Protein AF-A0A0C9WTD1-F1 (afdb_monomer_lite)

Foldseek 3Di:
DPPPDDDPVDHDLDDDPDDPDQKDKDQAACVQAPVKDKDKPQADPPKDWDQDNVRSIIITHHPDPDSPDDGDMDIAIVVGDDDPDDPDDPCRVCVVVVVVVVVVVVVVVCVVPVD

InterPro domains:
  IPR041036 Glycoside hydrolase family 5, C-terminal domain [PF18564] (20-75)

Radius of gyration: 27.3 Å; chains: 1; bounding box: 61×46×72 Å

Secondary structure (DSSP, 8-state):
---PPPBTTB---SSSPPP---EEEEE--HHHHTTSEEEEESPPTT-EEEEETTTTEEEEE-S---TTPPP--EEEEESPPPPSS----HHHHHHHHHHHHHHHHHHHHHHHHH-

pLDDT: mean 88.54, std 10.88, range [42.62, 98.19]

Structure (mmCIF, N/CA/C/O backbone):
data_AF-A0A0C9WTD1-F1
#
_entry.id   AF-A0A0C9WTD1-F1
#
loop_
_atom_site.group_PDB
_atom_site.id
_atom_site.type_symbol
_atom_site.label_atom_id
_atom_site.label_alt_id
_atom_site.label_comp_id
_atom_site.label_asym_id
_atom_site.label_entity_id
_atom_site.label_seq_id
_atom_site.pdbx_PDB_ins_code
_atom_site.Cartn_x
_atom_site.Cartn_y
_atom_site.Cartn_z
_atom_site.occupancy
_atom_site.B_iso_or_equiv
_atom_site.auth_seq_id
_atom_site.auth_comp_id
_atom_site.auth_asym_id
_atom_site.auth_atom_id
_atom_site.pdbx_PDB_model_num
ATOM 1 N N . TYR A 1 1 ? -17.339 33.910 9.645 1.00 42.62 1 TYR A N 1
ATOM 2 C CA . TYR A 1 1 ? -17.144 32.646 8.906 1.00 42.62 1 TYR A CA 1
ATOM 3 C C . TYR A 1 1 ? -15.777 32.679 8.235 1.00 42.62 1 TYR A C 1
ATOM 5 O O . TYR A 1 1 ? -15.654 33.184 7.127 1.00 42.62 1 TYR A O 1
ATOM 13 N N . LEU A 1 2 ? -14.727 32.234 8.931 1.00 44.81 2 LEU A N 1
ATOM 14 C CA . LEU A 1 2 ? -13.391 32.141 8.337 1.00 44.81 2 LEU A CA 1
ATOM 15 C C . LEU A 1 2 ? -13.341 30.865 7.496 1.00 44.81 2 LEU A C 1
ATOM 17 O O . LEU A 1 2 ? -13.498 29.760 8.010 1.00 44.81 2 LEU A O 1
ATOM 21 N N . LYS A 1 3 ? -13.199 31.043 6.184 1.00 50.53 3 LYS A N 1
ATOM 22 C CA . LYS A 1 3 ? -13.075 29.981 5.188 1.00 50.53 3 LYS A CA 1
ATOM 23 C C . LYS A 1 3 ? -11.704 29.322 5.374 1.00 50.53 3 LYS A C 1
ATOM 25 O O . LYS A 1 3 ? -10.745 29.713 4.723 1.00 50.53 3 LYS A O 1
ATOM 30 N N . GLY A 1 4 ? -11.597 28.397 6.327 1.00 61.72 4 GLY A N 1
ATOM 31 C CA . GLY A 1 4 ? -10.378 27.617 6.537 1.00 61.72 4 GLY A CA 1
ATOM 32 C C . GLY A 1 4 ? -10.008 26.872 5.255 1.00 61.72 4 GLY A C 1
ATOM 33 O O . GLY A 1 4 ? -10.874 26.250 4.633 1.00 61.72 4 GLY A O 1
ATOM 34 N N . GLU A 1 5 ? -8.747 26.980 4.836 1.00 62.47 5 GLU A N 1
ATOM 35 C CA . GLU A 1 5 ? -8.219 26.274 3.669 1.00 62.47 5 GLU A CA 1
ATOM 36 C C . GLU A 1 5 ? -8.462 24.770 3.809 1.00 62.47 5 GLU A C 1
ATOM 38 O O . GLU A 1 5 ? -8.027 24.132 4.770 1.00 62.47 5 GLU A O 1
ATOM 43 N N . LYS A 1 6 ? -9.180 24.197 2.841 1.00 69.31 6 LYS A N 1
ATOM 44 C CA . LYS A 1 6 ? -9.386 22.753 2.765 1.00 69.31 6 LYS A CA 1
ATOM 45 C C . LYS A 1 6 ? -8.070 22.119 2.323 1.00 69.31 6 LYS A C 1
ATOM 47 O O . LYS A 1 6 ? -7.605 22.382 1.220 1.00 69.31 6 LYS A O 1
ATOM 52 N N . SER A 1 7 ? -7.490 21.284 3.176 1.00 79.75 7 SER A N 1
ATOM 53 C CA . SER A 1 7 ? -6.264 20.537 2.891 1.00 79.75 7 SER A CA 1
ATOM 54 C C . SER A 1 7 ? -6.480 19.066 3.214 1.00 79.75 7 SER A C 1
ATOM 56 O O . SER A 1 7 ? -7.217 18.742 4.144 1.00 79.75 7 SER A O 1
ATOM 58 N N . VAL A 1 8 ? -5.799 18.173 2.493 1.00 76.75 8 VAL A N 1
ATOM 59 C CA . VAL A 1 8 ? -5.789 16.731 2.799 1.00 76.75 8 VAL A CA 1
ATOM 60 C C . VAL A 1 8 ? -5.294 16.483 4.231 1.00 76.75 8 VAL A C 1
ATOM 62 O O . VAL A 1 8 ? -5.791 15.596 4.915 1.00 76.75 8 VAL A O 1
ATOM 65 N N . PHE A 1 9 ? -4.389 17.331 4.731 1.00 77.75 9 PHE A N 1
ATOM 66 C CA . PHE A 1 9 ? -3.860 17.251 6.097 1.00 77.75 9 PHE A CA 1
ATOM 67 C C . PHE A 1 9 ? -4.783 17.865 7.161 1.00 77.75 9 PHE A C 1
ATOM 69 O O . PHE A 1 9 ? -4.579 17.657 8.356 1.00 77.75 9 PHE A O 1
ATOM 76 N N . LYS A 1 10 ? -5.788 18.646 6.748 1.00 80.12 10 LYS A N 1
ATOM 77 C CA . LYS A 1 10 ? -6.772 19.291 7.629 1.00 80.12 10 LYS A CA 1
ATOM 78 C C . LYS A 1 10 ? -8.170 19.172 7.013 1.00 80.12 10 LYS A C 1
ATOM 80 O O . LYS A 1 10 ? -8.736 20.181 6.579 1.00 80.12 10 LYS A O 1
ATOM 85 N N . PRO A 1 11 ? -8.722 17.949 6.931 1.00 78.25 11 PRO A N 1
ATOM 86 C CA . PRO A 1 11 ? -10.062 17.764 6.407 1.00 78.25 11 PRO A CA 1
ATOM 87 C C . PRO A 1 11 ? -11.087 18.433 7.340 1.00 78.25 11 PRO A C 1
ATOM 89 O O . PRO A 1 11 ? -10.853 18.517 8.552 1.00 78.25 11 PRO A O 1
ATOM 92 N N . PRO A 1 12 ? -12.230 18.906 6.814 1.00 80.69 12 PRO A N 1
ATOM 93 C CA . PRO A 1 12 ? -13.329 19.381 7.646 1.00 80.69 12 PRO A CA 1
ATOM 94 C C . PRO A 1 12 ? -13.790 18.270 8.597 1.00 80.69 12 PRO A C 1
ATOM 96 O O . PRO A 1 12 ? -14.174 17.194 8.150 1.00 80.69 12 PRO A O 1
ATOM 99 N N . ARG A 1 13 ? -13.748 18.533 9.907 1.00 78.00 13 ARG A N 1
ATOM 100 C CA . ARG A 1 13 ? -14.166 17.586 10.960 1.00 78.00 13 ARG A CA 1
ATOM 101 C C . ARG A 1 13 ? -15.596 17.823 11.456 1.00 78.00 13 ARG A 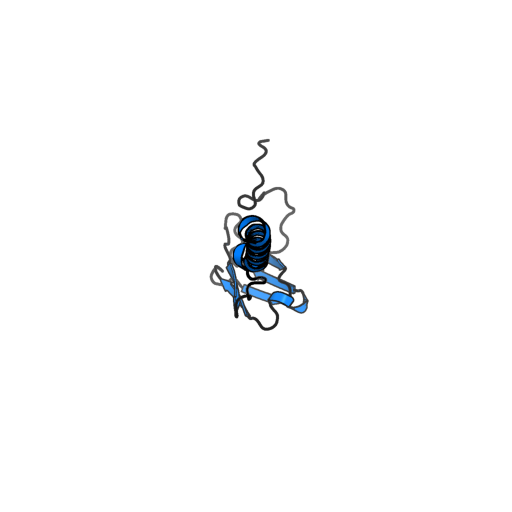C 1
ATOM 103 O O . ARG A 1 13 ? -16.026 17.212 12.421 1.00 78.00 13 ARG A O 1
ATOM 110 N N . THR A 1 14 ? -16.306 18.769 10.848 1.00 79.81 14 THR A N 1
ATOM 111 C CA . THR A 1 14 ? -17.652 19.188 11.250 1.00 79.81 14 THR A CA 1
ATOM 112 C C . THR A 1 14 ? -18.550 19.321 10.024 1.00 79.81 14 THR A C 1
ATOM 114 O O . THR A 1 14 ? -18.069 19.474 8.900 1.00 79.81 14 THR A O 1
ATOM 117 N N . GLY A 1 15 ? -19.867 19.258 10.234 1.00 80.44 15 GLY A N 1
ATOM 118 C CA . GLY A 1 15 ? -20.860 19.423 9.165 1.00 80.44 15 GLY A CA 1
ATOM 119 C C . GLY A 1 15 ? -21.145 18.165 8.339 1.00 80.44 15 GLY A C 1
ATOM 120 O O . GLY A 1 15 ? -21.851 18.256 7.339 1.00 80.44 15 GLY A O 1
ATOM 121 N N . HIS A 1 16 ? -20.628 17.003 8.745 1.00 79.19 16 HIS A N 1
ATOM 122 C CA . HIS A 1 16 ? -21.070 15.709 8.226 1.00 79.19 16 HIS A CA 1
ATOM 123 C C . HIS A 1 16 ? -22.271 15.181 9.038 1.00 79.19 16 HIS A C 1
ATOM 125 O O . HIS A 1 16 ? -22.441 15.571 10.198 1.00 79.19 16 HIS A O 1
ATOM 131 N N . PRO A 1 17 ? -23.105 14.291 8.468 1.00 84.62 17 PRO A N 1
ATOM 132 C CA . PRO A 1 17 ? -24.136 13.575 9.217 1.00 84.62 17 PRO A CA 1
ATOM 133 C C . PRO A 1 17 ? -23.561 12.832 10.430 1.00 84.62 17 PRO A C 1
ATOM 135 O O . PRO A 1 17 ? -22.362 12.536 10.480 1.00 84.62 17 PRO A O 1
ATOM 138 N N . ALA A 1 18 ? -24.419 12.514 11.402 1.00 83.25 18 ALA A N 1
ATOM 139 C CA . ALA A 1 18 ? -24.024 11.686 12.536 1.00 83.25 18 ALA A CA 1
ATOM 140 C C . ALA A 1 18 ? -23.449 10.350 12.038 1.00 83.25 18 ALA A C 1
ATOM 142 O O . ALA A 1 18 ? -24.033 9.699 11.169 1.00 83.25 18 ALA A O 1
ATOM 143 N N . LEU A 1 19 ? -22.289 9.962 12.572 1.00 79.50 19 LEU A N 1
ATOM 144 C CA . LEU A 1 19 ? -21.666 8.687 12.241 1.00 79.50 19 LEU A CA 1
ATOM 145 C C . LEU A 1 19 ? -22.496 7.562 12.865 1.00 79.50 19 LEU A C 1
ATOM 147 O O . LEU A 1 19 ? -22.626 7.482 14.083 1.00 79.50 19 LEU A O 1
ATOM 151 N N . MET A 1 20 ? -23.066 6.712 12.013 1.00 86.38 20 MET A N 1
ATOM 152 C CA . MET A 1 20 ? -23.896 5.569 12.421 1.00 86.38 20 MET A CA 1
ATOM 153 C C . MET A 1 20 ? -23.109 4.251 12.468 1.00 86.38 20 MET A C 1
ATOM 155 O O . MET A 1 20 ? -23.657 3.222 12.850 1.00 86.38 20 MET A O 1
ATOM 159 N N . SER A 1 21 ? -21.837 4.274 12.061 1.00 86.19 21 SER A N 1
ATOM 160 C CA . SER A 1 21 ? -20.940 3.120 12.030 1.00 86.19 21 SER A CA 1
ATOM 161 C C . SER A 1 21 ? -19.628 3.461 12.729 1.00 86.19 21 SER A C 1
ATOM 163 O O . SER A 1 21 ? -19.127 4.579 12.607 1.00 86.19 21 SER A O 1
ATOM 165 N N . LEU A 1 22 ? -19.081 2.478 13.445 1.00 87.81 22 LEU A N 1
ATOM 166 C CA . LEU A 1 22 ? -17.737 2.516 14.029 1.00 87.81 22 LEU A CA 1
ATOM 167 C C . LEU A 1 22 ? -16.678 1.965 13.056 1.00 87.81 22 LEU A C 1
ATOM 169 O O . LEU A 1 22 ? -15.477 2.105 13.281 1.00 87.81 22 LEU A O 1
ATOM 173 N N . GLU A 1 23 ? -17.118 1.305 11.987 1.00 92.12 23 GLU A N 1
ATOM 174 C CA . GLU A 1 23 ? -16.244 0.638 11.034 1.00 92.12 23 GLU A CA 1
ATOM 175 C C . GLU A 1 23 ? -15.735 1.629 9.986 1.00 92.12 23 GLU A C 1
ATOM 177 O O . GLU A 1 23 ? -16.504 2.335 9.332 1.00 92.12 23 GLU A O 1
ATOM 182 N N . THR A 1 24 ? -14.415 1.678 9.834 1.00 92.44 24 THR A N 1
ATOM 183 C CA . THR A 1 24 ? -13.754 2.377 8.736 1.00 92.44 24 THR A CA 1
ATOM 184 C C . THR A 1 24 ? -13.650 1.438 7.548 1.00 92.44 24 THR A C 1
ATOM 186 O O . THR A 1 24 ? -13.070 0.356 7.655 1.00 92.44 24 THR A O 1
ATOM 189 N N . GLU A 1 25 ? -14.173 1.883 6.411 1.00 95.56 25 GLU A N 1
ATOM 190 C CA . GLU A 1 25 ? -14.111 1.160 5.147 1.00 95.56 25 GLU A CA 1
ATOM 191 C C . GLU A 1 25 ? -13.098 1.830 4.220 1.00 95.56 25 GLU A C 1
ATOM 193 O O . GLU A 1 25 ? -13.213 3.011 3.886 1.00 95.56 25 GLU A O 1
ATOM 198 N N . ILE A 1 26 ? -12.091 1.069 3.800 1.00 95.25 26 ILE A N 1
ATOM 199 C CA . ILE A 1 26 ? -11.088 1.510 2.834 1.00 95.25 26 ILE A CA 1
ATOM 200 C C . ILE A 1 26 ? -11.223 0.632 1.601 1.00 95.25 26 ILE A C 1
ATOM 202 O O . ILE A 1 26 ? -11.030 -0.582 1.671 1.00 95.25 26 ILE A O 1
ATOM 206 N N . PHE A 1 27 ? -11.523 1.241 0.458 1.00 97.12 27 PHE A N 1
ATOM 207 C CA . PHE A 1 27 ? -11.497 0.528 -0.811 1.00 97.12 27 PHE A CA 1
ATOM 208 C C . PHE A 1 27 ? -10.068 0.047 -1.108 1.00 97.12 27 PHE A C 1
ATOM 210 O O . PHE A 1 27 ? -9.142 0.852 -1.212 1.00 97.12 27 PHE A O 1
ATOM 217 N N . LEU A 1 28 ? -9.896 -1.269 -1.231 1.00 96.50 28 LEU A N 1
ATOM 218 C CA . LEU A 1 28 ? -8.630 -1.927 -1.542 1.00 96.50 28 LEU A CA 1
ATOM 219 C C . LEU A 1 28 ? -8.879 -2.969 -2.646 1.00 96.50 28 LEU A C 1
ATOM 221 O O . LEU A 1 28 ? -9.395 -4.057 -2.361 1.00 96.50 28 LEU A O 1
ATOM 225 N N . PRO A 1 29 ? -8.529 -2.657 -3.906 1.00 96.38 29 PRO A N 1
ATOM 226 C CA . PRO A 1 29 ? -8.871 -3.505 -5.037 1.00 96.38 29 PRO A CA 1
ATOM 227 C C . PRO A 1 29 ? -8.193 -4.871 -4.953 1.00 96.38 29 PRO A C 1
ATOM 229 O O . PRO A 1 29 ? -7.013 -4.981 -4.599 1.00 96.38 29 PRO A O 1
ATOM 232 N N . SER A 1 30 ? -8.928 -5.913 -5.350 1.00 95.19 30 SER A N 1
ATOM 233 C CA . SER A 1 30 ? -8.421 -7.291 -5.351 1.00 95.19 30 SER A CA 1
ATOM 234 C C . SER A 1 30 ? -7.201 -7.442 -6.253 1.00 95.19 30 SER A C 1
ATOM 236 O O . SER A 1 30 ? -6.289 -8.176 -5.916 1.00 95.19 30 SER A O 1
ATOM 238 N N . GLN A 1 31 ? -7.084 -6.666 -7.334 1.00 93.25 31 GLN A N 1
ATOM 239 C CA . GLN A 1 31 ? -5.884 -6.660 -8.182 1.00 93.25 31 GLN A CA 1
ATOM 240 C C . GLN A 1 31 ? -4.587 -6.364 -7.408 1.00 93.25 31 GLN A C 1
ATOM 242 O O . GLN A 1 31 ? -3.526 -6.875 -7.768 1.00 93.25 31 GLN A O 1
ATOM 247 N N . LEU A 1 32 ? -4.660 -5.552 -6.347 1.00 92.94 32 LEU A N 1
ATOM 248 C CA . LEU A 1 32 ? -3.509 -5.263 -5.495 1.00 92.94 32 LEU A CA 1
ATOM 249 C C . LEU A 1 32 ? -3.341 -6.331 -4.413 1.00 92.94 32 LEU A C 1
ATOM 251 O O . LEU A 1 32 ? -2.221 -6.765 -4.170 1.00 92.94 32 LEU A O 1
ATOM 255 N N . ALA A 1 33 ? -4.429 -6.770 -3.780 1.00 95.06 33 ALA A N 1
ATOM 256 C CA . ALA A 1 33 ? -4.377 -7.661 -2.621 1.00 95.06 33 ALA A CA 1
ATOM 257 C C . ALA A 1 33 ? -4.317 -9.163 -2.960 1.00 95.06 33 ALA A C 1
ATOM 259 O O . ALA A 1 33 ? -3.877 -9.951 -2.129 1.00 95.06 33 ALA A O 1
ATOM 260 N N . HIS A 1 34 ? -4.731 -9.578 -4.158 1.00 93.69 34 HIS A N 1
ATOM 261 C CA . HIS A 1 34 ? -4.817 -10.985 -4.541 1.00 93.69 34 HIS A CA 1
ATOM 262 C C . HIS A 1 34 ? -3.444 -11.660 -4.473 1.00 93.69 34 HIS A C 1
ATOM 264 O O . HIS A 1 34 ? -2.457 -11.150 -5.013 1.00 93.69 34 HIS A O 1
ATOM 270 N N . GLY A 1 35 ? -3.384 -12.804 -3.785 1.00 92.38 35 GLY A N 1
ATOM 271 C CA . GLY A 1 35 ? -2.137 -13.528 -3.528 1.00 92.38 35 GLY A CA 1
ATOM 272 C C . GLY A 1 35 ? -1.170 -12.819 -2.569 1.00 92.38 35 GLY A C 1
ATOM 273 O O . GLY A 1 35 ? -0.014 -13.226 -2.480 1.00 92.38 35 GLY A O 1
ATOM 274 N N . ARG A 1 36 ? -1.612 -11.765 -1.867 1.00 94.81 36 ARG A N 1
ATOM 275 C CA . ARG A 1 36 ? -0.820 -11.002 -0.893 1.00 94.81 36 ARG A CA 1
ATOM 276 C C . ARG A 1 36 ? -1.533 -10.924 0.451 1.00 94.81 36 ARG A C 1
ATOM 278 O O . ARG A 1 36 ? -2.755 -10.979 0.545 1.00 94.81 36 ARG A O 1
ATOM 285 N N . THR A 1 37 ? -0.752 -10.732 1.503 1.00 95.56 37 THR A N 1
ATOM 286 C CA . THR A 1 37 ? -1.263 -10.463 2.844 1.00 95.56 37 THR A CA 1
ATOM 287 C C . THR A 1 37 ? -1.416 -8.959 3.037 1.00 95.56 37 THR A C 1
ATOM 289 O O . THR A 1 37 ? -0.468 -8.200 2.833 1.00 95.56 37 THR A O 1
ATOM 292 N N . VAL A 1 38 ? -2.605 -8.516 3.452 1.00 96.75 38 VAL A N 1
ATOM 293 C CA . VAL A 1 38 ? -2.846 -7.125 3.858 1.00 96.75 38 VAL A CA 1
ATOM 294 C C . VAL A 1 38 ? -2.375 -6.947 5.298 1.00 96.75 38 VAL A C 1
ATOM 296 O O . VAL A 1 38 ? -2.905 -7.574 6.211 1.00 96.75 38 VAL A O 1
ATOM 299 N N . ILE A 1 39 ? -1.383 -6.087 5.502 1.00 96.25 39 ILE A N 1
ATOM 300 C CA . ILE A 1 39 ? -0.810 -5.775 6.810 1.00 96.25 39 ILE A CA 1
ATOM 301 C C . ILE A 1 39 ? -1.301 -4.394 7.238 1.00 96.25 39 ILE A C 1
ATOM 303 O O . ILE A 1 39 ? -1.117 -3.413 6.518 1.00 96.25 39 ILE A O 1
ATOM 307 N N . VAL A 1 40 ? -1.870 -4.308 8.440 1.00 95.94 40 VAL A N 1
ATOM 308 C CA . VAL A 1 40 ? -2.301 -3.044 9.049 1.00 95.94 40 VAL A CA 1
ATOM 309 C C . VAL A 1 40 ? -1.488 -2.790 10.316 1.00 95.94 40 VAL A C 1
ATOM 311 O O . VAL A 1 40 ? -1.479 -3.605 11.237 1.00 95.94 40 VAL A O 1
ATOM 314 N N . LYS A 1 41 ? -0.791 -1.653 10.365 1.00 95.25 41 LYS A N 1
ATOM 315 C CA . LYS A 1 41 ? 0.015 -1.193 11.507 1.00 95.25 41 LYS A CA 1
ATOM 316 C C . LYS A 1 41 ? -0.571 0.085 12.104 1.00 95.25 41 LYS A C 1
ATOM 318 O O . LYS A 1 41 ? -1.309 0.799 11.432 1.00 95.25 41 LYS A O 1
ATOM 323 N N . GLY A 1 42 ? -0.196 0.385 13.349 1.00 92.31 42 GLY A N 1
ATOM 324 C CA . GLY A 1 42 ? -0.656 1.583 14.069 1.00 92.31 42 GLY A CA 1
ATOM 325 C C . GLY A 1 42 ? -2.030 1.434 14.728 1.00 92.31 42 GLY A C 1
ATOM 326 O O . GLY A 1 42 ? -2.597 2.416 15.188 1.00 92.31 42 GLY A O 1
ATOM 327 N N . LEU A 1 43 ? -2.564 0.212 14.780 1.00 91.50 43 LEU A N 1
ATOM 328 C CA . LEU A 1 43 ? -3.798 -0.091 15.496 1.00 91.50 43 LEU A CA 1
ATOM 329 C C . LEU A 1 43 ? -3.552 -0.125 17.010 1.00 91.50 43 LEU A C 1
ATOM 331 O O . LEU A 1 43 ? -2.600 -0.761 17.468 1.00 91.50 43 LEU A O 1
ATOM 335 N N . ASP A 1 44 ? -4.432 0.527 17.771 1.00 89.88 44 ASP A N 1
ATOM 336 C CA . ASP A 1 44 ? -4.454 0.430 19.233 1.00 89.88 44 ASP A CA 1
ATOM 337 C C . ASP A 1 44 ? -4.712 -1.032 19.677 1.00 89.88 44 ASP A C 1
ATOM 339 O O . ASP A 1 44 ? -5.371 -1.795 18.956 1.00 89.88 44 ASP A O 1
ATOM 343 N N . PRO A 1 45 ? -4.233 -1.454 20.864 1.00 88.00 45 PRO A N 1
ATOM 344 C CA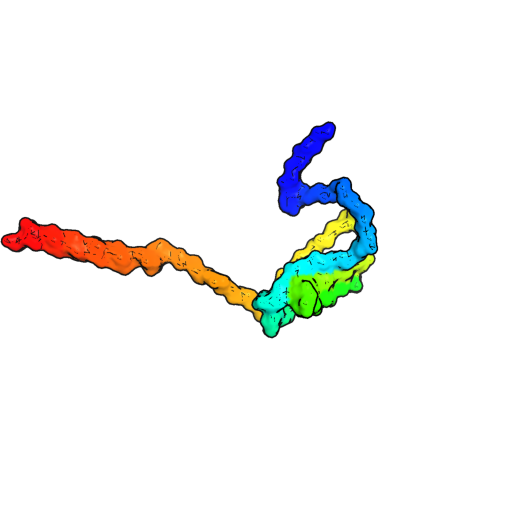 . PRO A 1 45 ? -4.533 -2.779 21.400 1.00 88.00 45 PRO A CA 1
ATOM 345 C C . PRO A 1 45 ? -6.043 -3.050 21.414 1.00 88.00 45 PRO A C 1
ATOM 347 O O . PRO A 1 45 ? -6.813 -2.239 21.913 1.00 88.00 45 PRO A O 1
ATOM 350 N N . GLY A 1 46 ? -6.459 -4.192 20.859 1.00 88.06 46 GLY A N 1
ATOM 351 C CA . GLY A 1 46 ? -7.868 -4.603 20.790 1.00 88.06 46 GLY A CA 1
ATOM 352 C C . GLY A 1 46 ? -8.640 -4.107 19.561 1.00 88.06 46 GLY A C 1
ATOM 353 O O . GLY A 1 46 ? -9.733 -4.615 19.295 1.00 88.06 46 GLY A O 1
ATOM 354 N N . ALA A 1 47 ? -8.065 -3.205 18.759 1.00 91.19 47 ALA A N 1
ATOM 355 C CA . ALA A 1 47 ? -8.602 -2.889 17.442 1.00 91.19 47 ALA A CA 1
ATOM 356 C C . ALA A 1 47 ? -8.485 -4.095 16.493 1.00 91.19 47 ALA A C 1
ATOM 358 O O . ALA A 1 47 ? -7.577 -4.925 16.593 1.00 91.19 47 ALA A O 1
ATOM 359 N N . LYS A 1 48 ? -9.435 -4.198 15.563 1.00 94.62 48 LYS A N 1
ATOM 360 C CA . LYS A 1 48 ? -9.552 -5.327 14.633 1.00 94.62 48 LYS A CA 1
ATOM 361 C C . LYS A 1 48 ? -9.550 -4.828 13.201 1.00 94.62 48 LYS A C 1
ATOM 363 O O . LYS A 1 48 ? -10.041 -3.740 12.915 1.00 94.62 48 LYS A O 1
ATOM 368 N N . HIS A 1 49 ? -9.029 -5.648 12.299 1.00 96.00 49 HIS A N 1
ATOM 369 C CA . HIS A 1 49 ? -9.116 -5.399 10.869 1.00 96.00 49 HIS A CA 1
ATOM 370 C C . HIS A 1 49 ? -9.424 -6.691 10.120 1.00 96.00 49 HIS A C 1
ATOM 372 O O . HIS A 1 49 ? -9.086 -7.784 10.578 1.00 96.00 49 HIS A O 1
ATOM 378 N N . ARG A 1 50 ? -10.076 -6.561 8.966 1.00 96.50 50 ARG A N 1
ATOM 379 C CA . ARG A 1 50 ? -10.348 -7.670 8.052 1.00 96.50 50 ARG A CA 1
ATOM 380 C C . ARG A 1 50 ? -10.405 -7.146 6.629 1.00 96.50 50 ARG A C 1
ATOM 382 O O . ARG A 1 50 ? -11.140 -6.205 6.350 1.00 96.50 50 ARG A O 1
ATOM 389 N N . TYR A 1 51 ? -9.672 -7.784 5.728 1.00 97.56 51 TYR A N 1
ATOM 390 C CA . TYR A 1 51 ? -9.849 -7.567 4.299 1.00 97.56 51 TYR A CA 1
ATOM 391 C C . TYR A 1 51 ? -10.900 -8.534 3.745 1.00 97.56 51 TYR A C 1
ATOM 393 O O . TYR A 1 51 ? -10.871 -9.726 4.051 1.00 97.56 51 TYR A O 1
ATOM 401 N N . ASP A 1 52 ? -11.833 -8.014 2.953 1.00 97.00 52 ASP A N 1
ATOM 402 C CA . ASP A 1 52 ? -12.829 -8.788 2.220 1.00 97.00 52 ASP A CA 1
ATOM 403 C C . ASP A 1 52 ? -12.605 -8.600 0.720 1.00 97.00 52 ASP A C 1
ATOM 405 O O . ASP A 1 52 ? -12.916 -7.549 0.152 1.00 97.00 52 ASP A O 1
ATOM 409 N N . GLU A 1 53 ? -12.046 -9.621 0.077 1.00 95.25 53 GLU A N 1
ATOM 410 C CA . GLU A 1 53 ? -11.687 -9.561 -1.338 1.00 95.25 53 GLU A CA 1
ATOM 411 C C . GLU A 1 53 ? -12.918 -9.478 -2.249 1.00 95.25 53 GLU A C 1
ATOM 413 O O . GLU A 1 53 ? -12.895 -8.758 -3.247 1.00 95.25 53 GLU A O 1
ATOM 418 N N . SER A 1 54 ? -14.023 -10.134 -1.874 1.00 95.69 54 SER A N 1
ATOM 419 C CA . SER A 1 54 ? -15.271 -10.113 -2.651 1.00 95.69 54 SER A CA 1
ATOM 420 C C . SER A 1 54 ? -15.869 -8.708 -2.731 1.00 95.69 54 SER A C 1
ATOM 422 O O . SER A 1 54 ? -16.405 -8.304 -3.763 1.00 95.69 54 SER A O 1
ATOM 424 N N . ARG A 1 55 ? -15.714 -7.940 -1.645 1.00 96.62 55 ARG A N 1
ATOM 425 C CA . ARG A 1 55 ? -16.134 -6.539 -1.538 1.00 96.62 55 ARG A CA 1
ATOM 426 C C . ARG A 1 55 ? -15.029 -5.558 -1.922 1.00 96.62 55 ARG A C 1
ATOM 428 O O . ARG A 1 55 ? -15.290 -4.359 -1.932 1.00 96.62 55 ARG A O 1
ATOM 435 N N . GLN A 1 56 ? -13.806 -6.027 -2.178 1.00 97.44 56 GLN A N 1
ATOM 436 C CA . GLN A 1 56 ? -12.621 -5.189 -2.395 1.00 97.44 56 GLN A CA 1
ATOM 437 C C . GLN A 1 56 ? -12.469 -4.098 -1.322 1.00 97.44 56 GLN A C 1
ATOM 439 O O . GLN A 1 56 ? -12.197 -2.934 -1.617 1.00 97.44 56 GLN A O 1
ATOM 444 N N . THR A 1 57 ? -12.715 -4.463 -0.062 1.00 97.75 57 THR A N 1
ATOM 445 C CA . THR A 1 57 ? -12.793 -3.502 1.045 1.00 97.75 57 THR A CA 1
ATOM 446 C C . THR A 1 57 ? -12.020 -4.012 2.253 1.00 97.75 57 THR A C 1
ATOM 448 O O . THR A 1 57 ? -12.189 -5.150 2.693 1.00 97.75 57 THR A O 1
ATOM 451 N N . LEU A 1 58 ? -11.160 -3.154 2.796 1.00 97.69 58 LEU A N 1
ATOM 452 C CA . LEU A 1 58 ? -10.521 -3.326 4.091 1.00 97.69 58 LEU A CA 1
ATOM 453 C C . LEU A 1 58 ? -11.386 -2.656 5.159 1.00 97.69 58 LEU A C 1
ATOM 455 O O . LEU A 1 58 ? -11.624 -1.451 5.111 1.00 97.69 58 LEU A O 1
ATOM 459 N N . PHE A 1 59 ? -11.810 -3.453 6.128 1.00 97.06 59 PHE A N 1
ATOM 460 C CA . PHE A 1 59 ? -12.566 -3.017 7.289 1.00 97.06 59 PHE A CA 1
ATOM 461 C C . PHE A 1 59 ? -11.644 -2.864 8.488 1.00 97.06 59 PHE A C 1
ATOM 463 O O . PHE A 1 59 ? -10.831 -3.753 8.764 1.00 97.06 59 PHE A O 1
ATOM 470 N N . ILE A 1 60 ? -11.781 -1.756 9.211 1.00 95.88 60 ILE A N 1
ATOM 471 C CA . ILE A 1 60 ? -11.035 -1.477 10.439 1.00 95.88 60 ILE A CA 1
ATOM 472 C C . ILE A 1 60 ? -12.011 -1.002 11.508 1.00 95.88 60 ILE A C 1
ATOM 474 O O . ILE A 1 60 ? -12.778 -0.068 11.292 1.00 95.88 60 ILE A O 1
ATOM 478 N N . VAL A 1 61 ? -11.950 -1.624 12.681 1.00 94.69 61 VAL A N 1
ATOM 479 C CA . VAL A 1 61 ? -12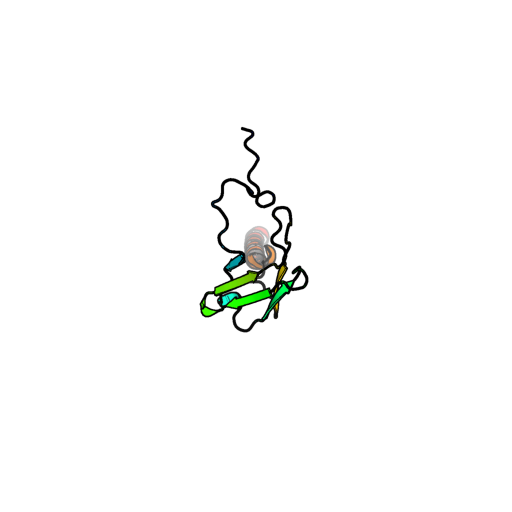.734 -1.240 13.855 1.00 94.69 61 VAL A CA 1
ATOM 480 C C . VAL A 1 61 ? -11.767 -0.853 14.965 1.00 94.69 61 VAL A C 1
ATOM 482 O O . VAL A 1 61 ? -11.068 -1.708 15.520 1.00 94.69 61 VAL A O 1
ATOM 485 N N . CYS A 1 62 ? -11.728 0.440 15.284 1.00 90.31 62 CYS A N 1
ATOM 486 C CA . CYS A 1 62 ? -10.987 0.959 16.430 1.00 90.31 62 CYS A CA 1
ATOM 487 C C . CYS A 1 62 ? -11.792 0.743 17.717 1.00 90.31 62 CYS A C 1
ATOM 489 O O . CYS A 1 62 ? -13.009 0.914 17.730 1.00 90.31 62 CYS A O 1
ATOM 491 N N . GLN A 1 63 ? -11.115 0.376 18.807 1.00 87.44 63 GLN A N 1
ATOM 492 C CA . GLN A 1 63 ? -11.776 0.175 20.099 1.00 87.44 63 GLN A CA 1
ATOM 493 C C . GLN A 1 63 ? -12.086 1.504 20.807 1.00 87.44 63 GLN A C 1
ATOM 495 O O . GLN A 1 63 ? -13.126 1.632 21.450 1.00 87.44 63 GLN A O 1
ATOM 500 N N . ASP A 1 64 ? -11.195 2.491 20.684 1.00 86.62 64 ASP A N 1
ATOM 501 C CA . ASP A 1 64 ? -11.387 3.834 21.230 1.00 86.62 64 ASP A CA 1
ATOM 502 C C . ASP A 1 64 ? -12.166 4.709 20.234 1.00 86.62 64 ASP A C 1
ATOM 504 O O . ASP A 1 64 ? -11.653 5.084 19.176 1.00 86.62 64 ASP A O 1
ATOM 508 N N . ALA A 1 65 ? -13.415 5.017 20.588 1.00 82.19 65 ALA A N 1
ATOM 509 C CA . ALA A 1 65 ? -14.340 5.838 19.808 1.00 82.19 65 ALA A CA 1
ATOM 510 C C . ALA A 1 65 ? -14.480 7.273 20.356 1.00 82.19 65 ALA A C 1
ATOM 512 O O . ALA A 1 65 ? -15.471 7.951 20.076 1.00 82.19 65 ALA A O 1
ATOM 513 N N . SER A 1 66 ? -13.536 7.733 21.183 1.00 84.62 66 SER A N 1
ATOM 514 C CA . SER A 1 66 ? -13.569 9.097 21.713 1.00 84.62 66 SER A CA 1
ATOM 515 C C . SER A 1 66 ? -13.411 10.146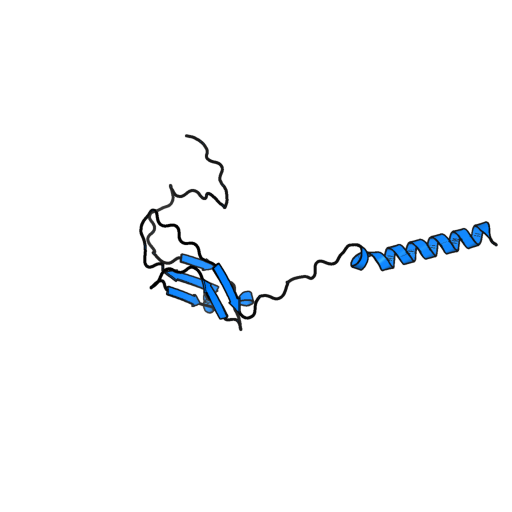 20.601 1.00 84.62 66 SER A C 1
ATOM 517 O O . SER A 1 66 ? -12.622 9.993 19.670 1.00 84.62 66 SER A O 1
ATOM 519 N N . LEU A 1 67 ? -14.184 11.234 20.697 1.00 75.44 67 LEU A N 1
ATOM 520 C CA . LEU A 1 67 ? -14.347 12.230 19.625 1.00 75.44 67 LEU A CA 1
ATOM 521 C C . LEU A 1 67 ? -13.068 13.018 19.283 1.00 75.44 67 LEU A C 1
ATOM 523 O O . LEU A 1 67 ? -12.949 13.519 18.166 1.00 75.44 67 LEU A O 1
ATOM 527 N N . ASP A 1 68 ? -12.110 13.103 20.208 1.00 79.69 68 ASP A N 1
ATOM 528 C CA . ASP A 1 68 ? -10.856 13.850 20.025 1.00 79.69 68 ASP A CA 1
ATOM 529 C C . ASP A 1 68 ? -9.654 12.953 19.689 1.00 79.69 68 ASP A C 1
ATOM 531 O O . ASP A 1 68 ? -8.544 13.443 19.450 1.00 79.69 68 ASP A O 1
ATOM 535 N N . LYS A 1 69 ? -9.852 11.631 19.645 1.00 84.06 69 LYS A N 1
ATOM 536 C CA . LYS A 1 69 ? -8.790 10.679 19.331 1.00 84.06 69 LYS A CA 1
ATOM 537 C C . LYS A 1 69 ? -8.502 10.681 17.833 1.00 84.06 69 LYS A C 1
ATOM 539 O O . LYS A 1 69 ? -9.381 10.495 16.996 1.00 84.06 69 LYS A O 1
ATOM 544 N N . VAL A 1 70 ? -7.226 10.850 17.493 1.00 83.88 70 VAL A N 1
ATOM 545 C CA . VAL A 1 70 ? -6.729 10.696 16.123 1.00 83.88 70 VAL A CA 1
ATOM 546 C C . VAL A 1 70 ? -6.070 9.329 15.993 1.00 83.88 70 VAL A C 1
ATOM 548 O O . VAL A 1 70 ? -5.070 9.051 16.654 1.00 83.88 70 VAL A O 1
ATOM 551 N N . HIS A 1 71 ? -6.625 8.496 15.117 1.00 87.62 71 HIS A N 1
ATOM 552 C CA . HIS A 1 71 ? -6.083 7.185 14.768 1.00 87.62 71 HIS A CA 1
ATOM 553 C C . HIS A 1 71 ? -5.195 7.309 13.528 1.00 87.62 71 HIS A C 1
ATOM 555 O O . HIS A 1 71 ? -5.636 7.830 12.504 1.00 87.62 71 HIS A O 1
ATOM 561 N N . SER A 1 72 ? -3.944 6.848 13.615 1.00 89.69 72 SER A N 1
ATOM 562 C CA . SER A 1 72 ? -3.004 6.826 12.488 1.00 89.69 72 SER A CA 1
ATOM 563 C C . SER A 1 72 ? -2.666 5.386 12.143 1.00 89.69 72 SER A C 1
ATOM 565 O O . SER A 1 72 ? -2.076 4.671 12.951 1.00 89.69 72 SER A O 1
ATOM 567 N N . ILE A 1 73 ? -3.044 4.968 10.940 1.00 92.75 73 ILE A N 1
ATOM 568 C CA . ILE A 1 73 ? -2.841 3.605 10.457 1.00 92.75 73 ILE A CA 1
ATOM 569 C C . ILE A 1 73 ? -1.946 3.602 9.224 1.00 92.75 73 ILE A C 1
ATOM 571 O O . ILE A 1 73 ? -1.980 4.518 8.403 1.00 92.75 73 ILE A O 1
ATOM 575 N N . VAL A 1 74 ? -1.169 2.535 9.078 1.00 95.25 74 VAL A N 1
ATOM 576 C CA . VAL A 1 74 ? -0.375 2.272 7.878 1.00 95.25 74 VAL A CA 1
ATOM 577 C C . VAL A 1 74 ? -0.818 0.939 7.303 1.00 95.25 74 VAL A C 1
ATOM 579 O O . VAL A 1 74 ? -0.719 -0.090 7.973 1.00 95.25 74 VAL A O 1
ATOM 582 N N . VAL A 1 75 ? -1.301 0.969 6.064 1.00 95.62 75 VAL A N 1
ATOM 583 C CA . VAL A 1 75 ? -1.710 -0.219 5.311 1.00 95.62 75 VAL A CA 1
ATOM 584 C C . VAL A 1 75 ? -0.614 -0.554 4.306 1.00 95.62 75 VAL A C 1
ATOM 586 O O . VAL A 1 75 ? -0.208 0.298 3.517 1.00 95.62 75 VAL A O 1
ATOM 589 N N . SER A 1 76 ? -0.128 -1.790 4.339 1.00 95.62 76 SER A N 1
ATOM 590 C CA . SER A 1 76 ? 0.889 -2.304 3.420 1.00 95.62 76 SER A CA 1
ATOM 591 C C . SER A 1 76 ? 0.542 -3.713 2.942 1.00 95.62 76 SER A C 1
ATOM 593 O O . SER A 1 76 ? -0.288 -4.391 3.544 1.00 95.62 76 SER A O 1
ATOM 595 N N . LEU A 1 77 ? 1.188 -4.162 1.869 1.00 95.94 77 LEU A N 1
ATOM 596 C CA . LEU A 1 77 ? 1.010 -5.498 1.297 1.00 95.94 77 LEU A CA 1
ATOM 597 C C . LEU A 1 77 ? 2.300 -6.308 1.443 1.00 95.94 77 LEU A C 1
ATOM 599 O O . LEU A 1 77 ? 3.388 -5.742 1.327 1.00 95.94 77 LEU A O 1
ATOM 603 N N . ASP A 1 78 ? 2.162 -7.611 1.675 1.00 95.25 78 ASP A N 1
ATOM 604 C CA . ASP A 1 78 ? 3.269 -8.569 1.686 1.00 95.25 78 ASP A CA 1
ATOM 605 C C . ASP A 1 78 ? 2.966 -9.766 0.762 1.00 95.25 78 ASP A C 1
ATOM 607 O O . ASP A 1 78 ? 1.980 -10.472 1.000 1.00 95.25 78 ASP A O 1
ATOM 611 N N . PRO A 1 79 ? 3.753 -9.997 -0.306 1.00 94.81 79 PRO A N 1
ATOM 612 C CA . PRO A 1 79 ? 4.891 -9.188 -0.760 1.00 94.81 79 PRO A CA 1
ATOM 613 C C . PRO A 1 79 ? 4.484 -7.764 -1.192 1.00 94.81 79 PRO A C 1
ATOM 615 O O . PRO A 1 79 ? 3.338 -7.552 -1.597 1.00 94.81 79 PRO A O 1
ATOM 618 N N . PRO A 1 80 ? 5.398 -6.774 -1.148 1.00 92.88 80 PRO A N 1
ATOM 619 C CA . PRO A 1 80 ? 5.093 -5.411 -1.576 1.00 92.88 80 PRO A CA 1
ATOM 620 C C . PRO A 1 80 ? 4.754 -5.348 -3.071 1.00 92.88 80 PRO A C 1
ATOM 622 O O . PRO A 1 80 ? 5.095 -6.237 -3.856 1.00 92.88 80 PRO A O 1
ATOM 625 N N . LEU A 1 81 ? 4.073 -4.275 -3.482 1.00 89.19 81 LEU A N 1
ATOM 626 C CA . LEU A 1 81 ? 3.788 -4.037 -4.895 1.00 89.19 81 LEU A CA 1
ATOM 627 C C . LEU A 1 81 ? 5.095 -3.858 -5.668 1.00 89.19 81 LEU A C 1
ATOM 629 O O . LEU A 1 81 ? 5.965 -3.083 -5.265 1.00 89.19 81 LEU A O 1
ATOM 633 N N . ALA A 1 82 ? 5.204 -4.546 -6.804 1.00 83.81 82 ALA A N 1
ATOM 634 C CA . ALA A 1 82 ? 6.237 -4.229 -7.773 1.00 83.81 82 ALA A CA 1
ATOM 635 C C . ALA A 1 82 ? 5.996 -2.801 -8.304 1.00 83.81 82 ALA A C 1
ATOM 637 O O . ALA A 1 82 ? 4.834 -2.413 -8.478 1.00 83.81 82 ALA A O 1
ATOM 638 N N . PRO A 1 83 ? 7.052 -2.015 -8.567 1.00 79.50 83 PRO A N 1
ATOM 639 C CA . PRO A 1 83 ? 6.908 -0.726 -9.230 1.00 79.50 83 PRO A CA 1
ATOM 640 C C . PRO A 1 83 ? 6.122 -0.902 -10.533 1.00 79.50 83 PRO A C 1
ATOM 642 O O . PRO A 1 83 ? 6.489 -1.727 -11.368 1.00 79.50 83 PRO A O 1
ATOM 645 N N . ALA A 1 84 ? 5.030 -0.151 -10.701 1.00 71.75 84 ALA A N 1
ATOM 646 C CA . ALA A 1 84 ? 4.162 -0.283 -11.875 1.00 71.75 84 ALA A CA 1
ATOM 647 C C . ALA A 1 84 ? 4.864 0.140 -13.180 1.00 71.75 84 ALA A C 1
ATOM 649 O O . ALA A 1 84 ? 4.463 -0.274 -14.264 1.00 71.75 84 ALA A O 1
ATOM 650 N N . PHE A 1 85 ? 5.910 0.958 -13.069 1.00 69.50 85 PHE A N 1
ATOM 651 C CA . PHE A 1 85 ? 6.758 1.405 -14.163 1.00 69.50 85 PHE A CA 1
ATOM 652 C C . PHE A 1 85 ? 8.173 1.651 -13.635 1.00 69.50 85 PHE A C 1
ATOM 654 O O . PHE A 1 85 ? 8.354 2.184 -12.537 1.00 69.50 85 PHE A O 1
ATOM 661 N N . ALA A 1 86 ? 9.180 1.280 -14.423 1.00 72.31 86 ALA A N 1
ATOM 662 C CA . ALA A 1 86 ? 10.495 1.884 -14.284 1.00 72.31 86 ALA A CA 1
ATOM 663 C C . ALA A 1 86 ? 10.389 3.301 -14.857 1.00 72.31 86 ALA A C 1
ATOM 665 O O . ALA A 1 86 ? 9.940 3.478 -15.989 1.00 72.31 86 ALA A O 1
ATOM 666 N N . VAL A 1 87 ? 10.736 4.320 -14.070 1.00 78.44 87 VAL A N 1
ATOM 667 C CA . VAL A 1 87 ? 10.914 5.667 -14.619 1.00 78.44 87 VAL A CA 1
ATOM 668 C C . VAL A 1 87 ? 12.192 5.616 -15.444 1.00 78.44 87 VAL A C 1
ATOM 670 O O . VAL A 1 87 ? 13.282 5.617 -14.874 1.00 78.44 87 VAL A O 1
ATOM 673 N N . ASN A 1 88 ? 12.057 5.497 -16.763 1.00 79.44 88 ASN A N 1
ATOM 674 C CA . ASN A 1 88 ? 13.200 5.615 -17.657 1.00 79.44 88 ASN A CA 1
ATOM 675 C C . ASN A 1 88 ? 13.754 7.044 -17.591 1.00 79.44 88 ASN A C 1
ATOM 677 O O . ASN A 1 88 ? 13.017 8.006 -17.350 1.00 79.44 88 ASN A O 1
ATOM 681 N N . ASP A 1 89 ? 15.064 7.183 -17.778 1.00 88.06 89 ASP A N 1
ATOM 682 C CA . ASP A 1 89 ? 15.701 8.483 -17.918 1.00 88.06 89 ASP A CA 1
ATOM 683 C C . ASP A 1 89 ? 15.741 8.918 -19.391 1.00 88.06 89 ASP A C 1
ATOM 685 O O . ASP A 1 89 ? 15.652 8.120 -20.325 1.00 88.06 89 ASP A O 1
ATOM 689 N N . PHE A 1 90 ? 15.874 10.228 -19.607 1.00 91.62 90 PHE A N 1
ATOM 690 C CA . PHE A 1 90 ? 15.868 10.810 -20.950 1.00 91.62 90 PHE A CA 1
ATOM 691 C C . PHE A 1 90 ? 16.948 10.198 -21.861 1.00 91.62 90 PHE A C 1
ATOM 693 O O . PHE A 1 90 ? 16.724 10.005 -23.054 1.00 91.62 90 PHE A O 1
ATOM 700 N N . TRP A 1 91 ? 18.125 9.880 -21.315 1.00 92.00 91 TRP A N 1
ATOM 701 C CA . TRP A 1 91 ? 19.221 9.303 -22.094 1.00 92.00 91 TRP A CA 1
ATOM 702 C C . TRP A 1 91 ? 18.996 7.830 -22.442 1.00 92.00 91 TRP A C 1
ATOM 704 O O . TRP A 1 91 ? 19.363 7.429 -23.544 1.00 92.00 91 TRP A O 1
ATOM 714 N N . GLY A 1 92 ? 18.371 7.043 -21.567 1.00 88.25 92 GLY A N 1
ATOM 715 C CA . GLY A 1 92 ? 17.956 5.676 -21.865 1.00 88.25 92 GLY A CA 1
ATOM 716 C C . GLY A 1 92 ? 16.912 5.626 -22.978 1.00 88.25 92 GLY A C 1
ATOM 717 O O . GLY A 1 92 ? 17.026 4.798 -23.880 1.00 88.25 92 GLY A O 1
ATOM 718 N N . ASP A 1 93 ? 15.959 6.561 -22.970 1.00 90.62 93 ASP A N 1
ATOM 719 C CA . ASP A 1 93 ? 14.888 6.603 -23.971 1.00 90.62 93 ASP A CA 1
ATOM 720 C C . ASP A 1 93 ? 15.337 7.196 -25.320 1.00 90.62 93 ASP A C 1
ATOM 722 O O . ASP A 1 93 ? 14.964 6.691 -26.380 1.00 90.62 93 ASP A O 1
ATOM 726 N N . PHE A 1 94 ? 16.148 8.262 -25.315 1.00 95.31 94 PHE A N 1
ATOM 727 C CA . PHE A 1 94 ? 16.473 9.027 -26.531 1.00 95.31 94 PHE A CA 1
ATOM 728 C C . PHE A 1 94 ? 17.939 8.957 -26.963 1.00 95.31 94 PHE A C 1
ATOM 730 O O . PHE A 1 94 ? 18.261 9.376 -28.077 1.00 95.31 94 PHE A O 1
ATOM 737 N N . GLY A 1 95 ? 18.836 8.424 -26.131 1.00 95.44 95 GLY A N 1
ATOM 738 C CA . GLY A 1 95 ? 20.280 8.447 -26.372 1.00 95.44 95 GLY A CA 1
ATOM 739 C C . GLY A 1 95 ? 20.673 7.805 -27.698 1.00 95.44 95 GLY A C 1
ATOM 740 O O . GLY A 1 95 ? 21.389 8.422 -28.480 1.00 95.44 95 GLY A O 1
ATOM 741 N N . GLY A 1 96 ? 20.130 6.625 -28.016 1.00 96.19 96 GLY A N 1
ATOM 742 C CA . GLY A 1 96 ? 20.408 5.945 -29.286 1.00 96.19 96 GLY A CA 1
ATOM 743 C C . GLY A 1 96 ? 19.993 6.765 -30.513 1.00 96.19 96 GLY A C 1
ATOM 744 O O . GLY A 1 96 ? 20.753 6.877 -31.479 1.00 96.19 96 GLY A O 1
ATOM 745 N N . THR A 1 97 ? 18.820 7.399 -30.459 1.00 96.81 97 THR A N 1
ATOM 746 C CA . THR A 1 97 ? 18.317 8.270 -31.532 1.00 96.81 97 THR A CA 1
ATOM 747 C C . THR A 1 97 ? 19.192 9.512 -31.685 1.00 96.81 97 THR A C 1
ATOM 749 O O . THR A 1 97 ? 19.603 9.839 -32.798 1.00 96.81 97 THR A O 1
ATOM 752 N N . ILE A 1 98 ? 19.538 10.171 -30.575 1.00 97.62 98 ILE A N 1
ATOM 753 C CA . ILE A 1 98 ? 20.407 11.354 -30.566 1.00 97.62 98 ILE A CA 1
ATOM 754 C C . ILE A 1 98 ? 21.784 11.006 -31.142 1.00 97.62 98 ILE A C 1
ATOM 756 O O . ILE A 1 98 ? 22.251 11.684 -32.056 1.00 97.62 98 ILE A O 1
ATOM 760 N N . THR A 1 99 ? 22.417 9.929 -30.668 1.00 97.44 99 THR A N 1
ATOM 761 C CA . THR A 1 99 ? 23.718 9.476 -31.176 1.00 97.44 99 THR A CA 1
ATOM 762 C C . THR A 1 99 ? 23.657 9.171 -32.670 1.00 97.44 99 THR A C 1
ATOM 764 O O . THR A 1 99 ? 24.541 9.594 -33.411 1.00 97.44 99 THR A O 1
ATOM 767 N N . SER A 1 100 ? 22.599 8.505 -33.138 1.00 97.56 100 SER A N 1
ATOM 768 C CA . SER A 1 100 ? 22.433 8.177 -34.560 1.00 97.56 100 SER A CA 1
ATOM 769 C C . SER A 1 100 ? 22.328 9.430 -35.434 1.00 97.56 100 SER A C 1
ATOM 771 O O . SER A 1 100 ? 22.982 9.516 -36.473 1.00 97.56 100 SER A O 1
ATOM 773 N N . ILE A 1 101 ? 21.558 10.431 -34.993 1.00 98.12 101 ILE A N 1
ATOM 774 C CA . ILE A 1 101 ? 21.435 11.721 -35.687 1.00 98.12 101 ILE A CA 1
ATOM 775 C C . ILE A 1 101 ? 22.791 12.435 -35.738 1.00 98.12 101 ILE A C 1
ATOM 777 O O . ILE A 1 101 ? 23.187 12.921 -36.796 1.00 98.12 101 ILE A O 1
ATOM 781 N N . LEU A 1 102 ? 23.528 12.469 -34.623 1.00 97.94 102 LEU A N 1
ATOM 782 C CA . LEU A 1 102 ? 24.844 13.109 -34.563 1.00 97.94 102 LEU A CA 1
ATOM 783 C C . LEU A 1 102 ? 25.851 12.445 -35.510 1.00 97.94 102 LEU A C 1
ATOM 785 O O . LEU A 1 102 ? 26.570 13.147 -36.220 1.00 97.94 102 LEU A O 1
ATOM 789 N N . VAL A 1 103 ? 25.872 11.110 -35.568 1.00 98.19 103 VAL A N 1
ATOM 790 C CA . VAL A 1 103 ? 26.737 10.356 -36.491 1.00 98.19 103 VAL A CA 1
ATOM 791 C C . VAL A 1 103 ? 26.372 10.645 -37.948 1.00 98.19 103 VAL A C 1
ATOM 793 O O . VAL A 1 103 ? 27.264 10.885 -38.760 1.00 98.19 103 VAL A O 1
ATOM 796 N N . ALA A 1 104 ? 25.080 10.678 -38.285 1.00 98.06 104 ALA A N 1
ATOM 797 C CA . ALA A 1 104 ? 24.630 10.993 -39.640 1.00 98.06 104 ALA A CA 1
ATOM 798 C C . ALA A 1 104 ? 25.042 12.411 -40.070 1.00 98.06 104 ALA A C 1
ATOM 800 O O . ALA A 1 104 ? 25.579 12.593 -41.163 1.00 98.06 104 ALA A O 1
ATOM 801 N N . ILE A 1 105 ? 24.856 13.408 -39.198 1.00 97.88 105 ILE A N 1
ATOM 802 C CA . ILE A 1 105 ? 25.289 14.788 -39.456 1.00 97.88 105 ILE A CA 1
ATOM 803 C C . ILE A 1 105 ? 26.808 14.840 -39.654 1.00 97.88 105 ILE A C 1
ATOM 805 O O . ILE A 1 105 ? 27.275 15.438 -40.621 1.00 97.88 105 ILE A O 1
ATOM 809 N N . ALA A 1 106 ? 27.581 14.185 -38.785 1.00 97.06 106 ALA A N 1
ATOM 810 C CA . ALA A 1 106 ? 29.037 14.151 -38.895 1.00 97.06 106 ALA A CA 1
ATOM 811 C C . ALA A 1 106 ? 29.508 13.524 -40.218 1.00 97.06 106 ALA A C 1
ATOM 813 O O . ALA A 1 106 ? 30.413 14.061 -40.853 1.00 97.06 106 ALA A O 1
ATOM 814 N N . ALA A 1 107 ? 28.871 12.438 -40.668 1.00 97.00 107 ALA A N 1
ATOM 815 C CA . ALA A 1 107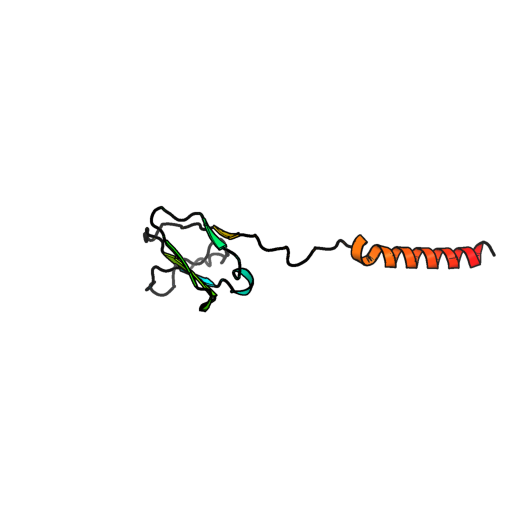 ? 29.185 11.795 -41.943 1.00 97.00 107 ALA A CA 1
ATOM 816 C C . ALA A 1 107 ? 28.896 12.708 -43.147 1.00 97.00 107 ALA A C 1
ATOM 818 O O . ALA A 1 107 ? 29.713 12.793 -44.063 1.00 97.00 107 ALA A O 1
ATOM 819 N N . ILE A 1 108 ? 27.769 13.430 -43.130 1.00 97.38 108 ILE A N 1
ATOM 820 C CA . ILE A 1 108 ? 27.420 14.403 -44.177 1.00 97.38 108 ILE A CA 1
ATOM 821 C C . ILE A 1 108 ? 28.449 15.537 -44.220 1.00 97.38 108 ILE A C 1
ATOM 823 O O . ILE A 1 108 ? 28.930 15.894 -45.291 1.00 97.38 108 ILE A O 1
ATOM 827 N N . LEU A 1 109 ? 28.819 16.090 -43.063 1.00 97.12 109 LEU A N 1
ATOM 828 C CA . LEU A 1 109 ? 29.830 17.147 -42.996 1.00 97.12 109 LEU A CA 1
ATOM 829 C C . LEU A 1 109 ? 31.192 16.644 -43.488 1.00 97.12 109 LEU A C 1
ATOM 831 O O . LEU A 1 109 ? 31.834 17.315 -44.290 1.00 97.12 109 LEU A O 1
ATOM 835 N N . ALA A 1 110 ? 31.613 15.450 -43.067 1.00 96.44 110 ALA A N 1
ATOM 836 C CA . ALA A 1 110 ? 32.853 14.841 -43.539 1.00 96.44 110 ALA A CA 1
ATOM 837 C C . ALA A 1 110 ? 32.863 14.690 -45.067 1.00 96.44 110 ALA A C 1
ATOM 839 O O . ALA A 1 110 ? 33.864 15.018 -45.696 1.00 96.44 110 ALA A O 1
ATOM 840 N N . TYR A 1 111 ? 31.741 14.277 -45.665 1.00 95.62 111 TYR A N 1
ATOM 841 C CA . TYR A 1 111 ? 31.606 14.195 -47.117 1.00 95.62 111 TYR A CA 1
ATOM 842 C C . TYR A 1 111 ? 31.799 15.548 -47.813 1.00 95.62 111 TYR A C 1
ATOM 844 O O . TYR A 1 111 ? 32.460 15.597 -48.834 1.00 95.62 111 TYR A O 1
ATOM 852 N N . PHE A 1 112 ? 31.262 16.647 -47.277 1.00 95.81 112 PHE A N 1
ATOM 853 C CA . PHE A 1 112 ? 31.379 17.959 -47.930 1.00 95.81 112 PHE A CA 1
ATOM 854 C C . PHE A 1 112 ? 32.718 18.677 -47.707 1.00 95.81 112 PHE A C 1
ATOM 856 O O . PHE A 1 112 ? 33.050 19.575 -48.477 1.00 95.81 112 PHE A O 1
ATOM 863 N N . PHE A 1 113 ? 33.445 18.359 -46.632 1.00 93.38 113 PHE A N 1
ATOM 864 C CA . PHE A 1 113 ? 34.671 19.078 -46.257 1.00 93.38 113 PHE A CA 1
ATOM 865 C C . PHE A 1 113 ? 35.964 18.288 -46.488 1.00 93.38 113 PHE A C 1
ATOM 867 O O . PHE A 1 113 ? 37.030 18.901 -46.536 1.00 93.38 113 PHE A O 1
ATOM 874 N N . LEU A 1 114 ? 35.902 16.955 -46.580 1.00 87.31 114 LEU A N 1
ATOM 875 C CA . LEU A 1 114 ? 37.082 16.091 -46.729 1.00 87.31 114 LEU A CA 1
ATOM 876 C C . LEU A 1 114 ? 37.140 15.348 -48.071 1.00 87.31 114 LEU A C 1
ATOM 878 O O . LEU A 1 114 ? 38.192 14.794 -48.393 1.00 87.31 114 LEU A O 1
ATOM 882 N N . LEU A 1 115 ? 36.039 15.322 -48.825 1.00 71.12 115 LEU A N 1
ATOM 883 C CA . LEU A 1 115 ? 35.933 14.761 -50.174 1.00 71.12 115 LEU A CA 1
ATOM 884 C C . LEU A 1 115 ? 35.524 15.867 -51.151 1.00 71.12 115 LEU A C 1
ATOM 886 O O . LEU A 1 115 ? 35.989 15.793 -52.310 1.00 71.12 115 LEU A O 1
#

Organism: NCBI:txid1095629

Sequence (115 aa):
YLKGEKSVFKPPRTGHPALMSLETEIFLPSQLAHGRTVIVKGLDPGAKHRYDESRQTLFIVCQDASLDKVHSIVVSLDPPLAPAFAVNDFWGDFGGTITSILVAIAAILA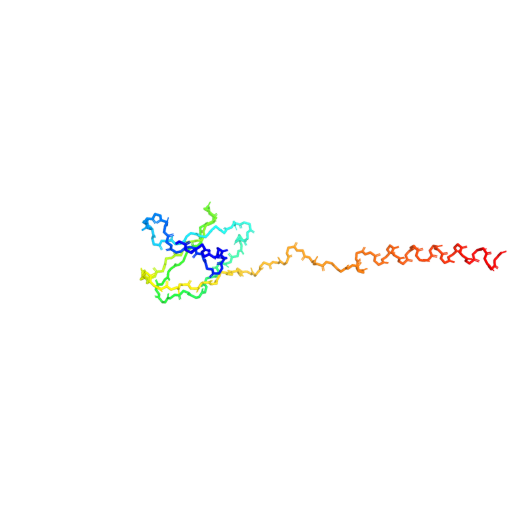YFFLL